Protein AF-A0A2U1CDM2-F1 (afdb_monomer_lite)

Sequence (92 aa):
MALVEQVRDVFSGLETAEAMEEHRATVLRFMENSSAVCAAEADRMAGILLFSKEPGELCFLAVDPACRRQHVAQKL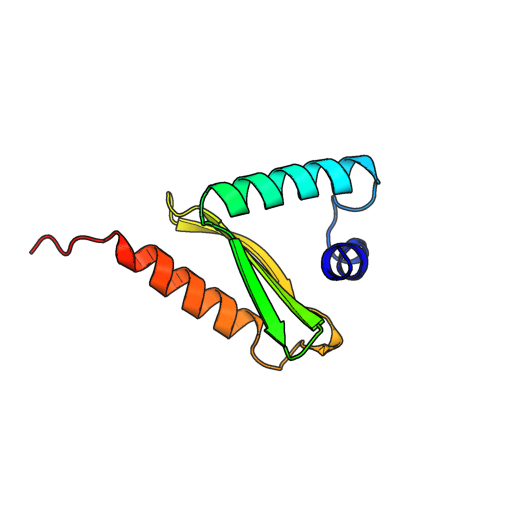VSFMLTQMEEGKDFQV

Secondary structure (DSSP, 8-state):
-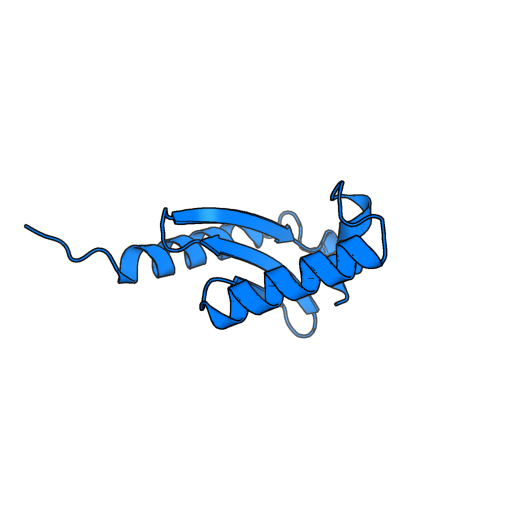HHHHHHGGGSTT-SSHHHHHHHHHHHHHHHHTT-EEEEEETTEEEEEEEEETTTTEEEEEEE-GGGTTTTHHHHHHHHHHHHHHTT-----

Radius of gyration: 14.2 Å; chains: 1; bounding box: 46×28×33 Å

Structure (mmCIF, N/CA/C/O backbone):
data_AF-A0A2U1CDM2-F1
#
_entry.id   AF-A0A2U1CDM2-F1
#
loop_
_atom_site.group_PDB
_atom_site.id
_atom_site.type_symbol
_atom_site.label_atom_id
_atom_site.label_alt_id
_atom_site.label_comp_id
_atom_site.label_asym_id
_atom_site.label_entity_id
_atom_site.label_seq_id
_atom_site.pdbx_PDB_ins_code
_atom_site.Cartn_x
_atom_site.Cartn_y
_atom_site.Cartn_z
_atom_site.occupancy
_atom_site.B_iso_or_equiv
_atom_site.auth_seq_id
_atom_site.auth_comp_id
_atom_site.auth_asym_id
_atom_site.auth_atom_id
_atom_site.pdbx_PDB_model_num
ATOM 1 N N . MET A 1 1 ? 10.031 -7.810 -1.250 1.00 57.06 1 MET A N 1
ATOM 2 C CA . MET A 1 1 ? 9.061 -6.703 -1.365 1.00 57.06 1 MET A CA 1
ATOM 3 C C . MET A 1 1 ? 8.733 -6.480 -2.837 1.00 57.06 1 MET A C 1
ATOM 5 O O . MET A 1 1 ? 8.815 -5.364 -3.333 1.00 57.06 1 MET A O 1
ATOM 9 N N . ALA A 1 2 ? 8.332 -7.551 -3.534 1.00 63.31 2 ALA A N 1
ATOM 10 C CA . ALA A 1 2 ? 8.311 -7.566 -4.996 1.00 63.31 2 ALA A CA 1
ATOM 11 C C . ALA A 1 2 ? 7.388 -6.495 -5.602 1.00 63.31 2 ALA A C 1
ATOM 13 O O . ALA A 1 2 ? 7.720 -5.920 -6.629 1.00 63.31 2 ALA A O 1
ATOM 14 N N . LEU A 1 3 ? 6.270 -6.177 -4.939 1.00 63.47 3 LEU A N 1
ATOM 15 C CA . LEU A 1 3 ? 5.331 -5.161 -5.414 1.00 63.47 3 LEU A CA 1
ATOM 16 C C . LEU A 1 3 ? 5.929 -3.744 -5.386 1.00 63.47 3 LEU A C 1
ATOM 18 O O . LEU A 1 3 ? 5.802 -3.016 -6.362 1.00 63.47 3 LEU A O 1
ATOM 22 N N . VAL A 1 4 ? 6.596 -3.356 -4.291 1.00 63.06 4 VAL A N 1
ATOM 23 C CA . VAL A 1 4 ? 7.204 -2.017 -4.139 1.00 63.06 4 VAL A CA 1
ATOM 24 C C . VAL A 1 4 ? 8.343 -1.837 -5.142 1.00 63.06 4 VAL A C 1
ATOM 26 O O . VAL A 1 4 ? 8.443 -0.797 -5.781 1.00 63.06 4 VAL A O 1
ATOM 29 N N . GLU A 1 5 ? 9.139 -2.884 -5.362 1.00 65.00 5 GLU A N 1
ATOM 30 C CA . GLU A 1 5 ? 10.186 -2.891 -6.390 1.00 65.00 5 GLU A CA 1
ATOM 31 C C . GLU A 1 5 ? 9.613 -2.765 -7.814 1.00 65.00 5 GLU A C 1
ATOM 33 O O . GLU A 1 5 ? 10.234 -2.132 -8.662 1.00 65.00 5 GLU A O 1
ATOM 38 N N . GLN A 1 6 ? 8.418 -3.311 -8.074 1.00 64.56 6 GLN A N 1
ATOM 39 C CA . GLN A 1 6 ? 7.729 -3.207 -9.369 1.00 64.56 6 GLN A CA 1
ATOM 40 C C . GLN A 1 6 ? 7.057 -1.853 -9.610 1.00 64.56 6 GLN A C 1
ATOM 42 O O . GLN A 1 6 ? 6.900 -1.448 -10.761 1.00 64.56 6 GLN A O 1
ATOM 47 N N . VAL A 1 7 ? 6.617 -1.162 -8.555 1.00 63.22 7 VAL A N 1
ATOM 48 C CA . VAL A 1 7 ? 6.000 0.171 -8.676 1.00 63.22 7 VAL A CA 1
ATOM 49 C C . VAL A 1 7 ? 6.984 1.310 -8.424 1.00 63.22 7 VAL A C 1
ATOM 51 O O . VAL A 1 7 ? 6.596 2.466 -8.571 1.00 63.22 7 VAL A O 1
ATOM 54 N N . ARG A 1 8 ? 8.248 0.996 -8.110 1.00 65.62 8 ARG A N 1
ATOM 55 C CA . ARG A 1 8 ? 9.338 1.960 -7.909 1.00 65.62 8 ARG A CA 1
ATOM 56 C C . ARG A 1 8 ? 9.388 3.011 -9.012 1.00 65.62 8 ARG A C 1
ATOM 58 O O . ARG A 1 8 ? 9.419 4.197 -8.721 1.00 65.62 8 ARG A O 1
ATOM 65 N N . ASP A 1 9 ? 9.333 2.574 -10.267 1.00 61.09 9 ASP A N 1
ATOM 66 C CA . ASP A 1 9 ? 9.470 3.464 -11.428 1.00 61.09 9 ASP A CA 1
ATOM 67 C C . ASP A 1 9 ? 8.240 4.375 -11.635 1.00 61.09 9 ASP A C 1
ATOM 69 O O . ASP A 1 9 ? 8.243 5.256 -12.491 1.00 61.09 9 ASP A O 1
ATOM 73 N N . VAL A 1 10 ? 7.170 4.165 -10.859 1.00 61.88 10 VAL A N 1
ATOM 74 C CA . VAL A 1 10 ? 5.902 4.910 -10.922 1.00 61.88 10 VAL A CA 1
ATOM 75 C C . VAL A 1 10 ? 5.738 5.858 -9.725 1.00 61.88 10 VAL A C 1
ATOM 77 O O . VAL A 1 10 ? 4.875 6.733 -9.755 1.00 61.88 10 VAL A O 1
ATOM 80 N N . PHE A 1 11 ? 6.558 5.711 -8.682 1.00 62.84 11 PHE A N 1
ATOM 81 C CA . PHE A 1 11 ? 6.510 6.524 -7.469 1.00 62.84 11 PHE A CA 1
ATOM 82 C C . PHE A 1 11 ? 7.804 7.327 -7.317 1.00 62.84 11 PHE A C 1
ATOM 84 O O . PHE A 1 11 ? 8.824 6.821 -6.851 1.00 62.84 11 PHE A O 1
ATOM 91 N N . SER A 1 12 ? 7.734 8.611 -7.675 1.00 58.88 12 SER A N 1
ATOM 92 C CA . SER A 1 12 ? 8.778 9.592 -7.366 1.00 58.88 12 SER A CA 1
ATOM 93 C C . SER A 1 12 ? 9.021 9.609 -5.855 1.00 58.88 12 SER A C 1
ATOM 95 O O . SER A 1 12 ? 8.084 9.870 -5.097 1.00 58.88 12 SER A O 1
ATOM 97 N N . GLY A 1 13 ? 10.245 9.297 -5.423 1.00 66.38 13 GLY A N 1
ATOM 98 C CA . GLY A 1 13 ? 10.577 9.105 -4.005 1.00 66.38 13 GLY A CA 1
ATOM 99 C C . GLY A 1 13 ? 10.827 7.659 -3.557 1.00 66.38 13 GLY A C 1
ATOM 100 O O . GLY A 1 13 ? 11.087 7.454 -2.381 1.00 66.38 13 GLY A O 1
ATOM 101 N N . LEU A 1 14 ? 10.802 6.663 -4.451 1.00 68.31 14 LEU A N 1
ATOM 102 C CA . LEU A 1 14 ? 11.298 5.293 -4.181 1.00 68.31 14 LEU A CA 1
ATOM 103 C C . LEU A 1 14 ? 12.547 4.933 -5.003 1.00 68.31 14 LEU A C 1
ATOM 105 O O . LEU A 1 14 ? 12.959 3.778 -5.077 1.00 68.31 14 LEU A O 1
ATOM 109 N N . GLU A 1 15 ? 13.153 5.925 -5.646 1.00 71.38 15 GLU A N 1
ATOM 110 C CA . GLU A 1 15 ? 14.186 5.745 -6.671 1.00 71.38 15 GLU A CA 1
ATOM 111 C C . GLU A 1 15 ? 15.521 5.236 -6.104 1.00 71.38 15 GLU A C 1
ATOM 113 O O . GLU A 1 15 ? 16.297 4.597 -6.816 1.00 71.38 15 GLU A O 1
ATOM 118 N N . THR A 1 16 ? 15.788 5.493 -4.822 1.00 76.50 16 THR A N 1
ATOM 119 C CA . THR A 1 16 ? 17.040 5.130 -4.150 1.00 76.50 16 THR A CA 1
ATOM 120 C C . THR A 1 16 ? 16.835 4.013 -3.129 1.00 76.50 16 THR A C 1
ATOM 122 O O . THR A 1 16 ? 15.752 3.827 -2.575 1.00 76.50 16 THR A O 1
ATOM 125 N N . ALA A 1 17 ? 17.906 3.266 -2.846 1.00 76.00 17 ALA A N 1
ATOM 126 C CA . ALA A 1 17 ? 17.882 2.209 -1.834 1.00 76.00 17 ALA A CA 1
ATOM 127 C C . ALA A 1 17 ? 17.567 2.746 -0.423 1.00 76.00 17 ALA A C 1
ATOM 129 O O . ALA A 1 17 ? 16.853 2.090 0.328 1.00 76.00 17 ALA A O 1
ATOM 130 N N . GLU A 1 18 ? 18.043 3.949 -0.079 1.00 77.75 18 GLU A N 1
ATOM 131 C CA . GLU A 1 18 ? 17.703 4.613 1.190 1.00 77.75 18 GLU A CA 1
ATOM 132 C C . GLU A 1 18 ? 16.218 4.966 1.273 1.00 77.75 18 GLU A C 1
ATOM 134 O O . GLU A 1 18 ? 15.577 4.656 2.274 1.00 77.75 18 GLU A O 1
ATOM 139 N N . ALA A 1 19 ? 15.641 5.534 0.211 1.00 73.88 19 ALA A N 1
ATOM 140 C CA . ALA A 1 19 ? 14.221 5.867 0.195 1.00 73.88 19 ALA A CA 1
ATOM 141 C C . ALA A 1 19 ? 13.335 4.610 0.244 1.00 73.88 19 ALA A C 1
ATOM 143 O O . ALA A 1 19 ? 12.278 4.607 0.871 1.00 73.88 19 ALA A O 1
ATOM 144 N N . MET A 1 20 ? 13.798 3.505 -0.351 1.00 73.25 20 MET A N 1
ATOM 145 C CA . MET A 1 20 ? 13.160 2.194 -0.224 1.00 73.25 20 MET A CA 1
ATOM 146 C C . MET A 1 20 ? 13.177 1.668 1.214 1.00 73.25 20 MET A C 1
ATOM 148 O O . MET A 1 20 ? 12.160 1.147 1.672 1.00 73.25 20 MET A O 1
ATOM 152 N N . GLU A 1 21 ? 14.293 1.801 1.935 1.00 76.06 21 GLU A N 1
ATOM 153 C CA . GLU A 1 21 ? 14.375 1.354 3.330 1.00 76.06 21 GLU A CA 1
ATOM 154 C C . GLU A 1 21 ? 13.560 2.262 4.2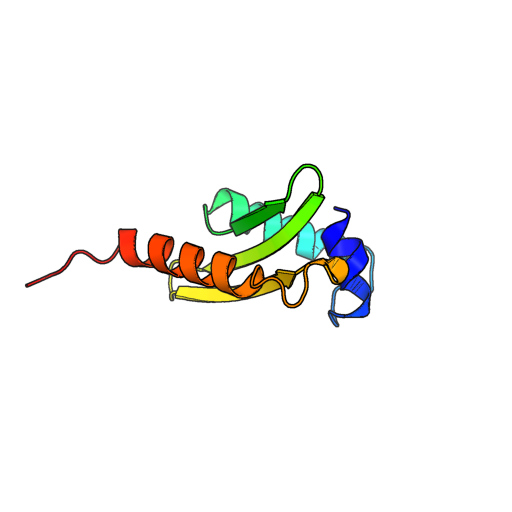63 1.00 76.06 21 GLU A C 1
ATOM 156 O O . GLU A 1 21 ? 12.859 1.766 5.145 1.00 76.06 21 GLU A O 1
ATOM 161 N N . GLU A 1 22 ? 13.552 3.577 4.031 1.00 77.56 22 GLU A N 1
ATOM 162 C CA . GLU A 1 22 ? 12.712 4.518 4.783 1.00 77.56 22 GLU A CA 1
ATOM 163 C C . GLU A 1 22 ? 11.217 4.256 4.539 1.00 77.56 22 GLU A C 1
ATOM 165 O O . GLU A 1 22 ? 10.408 4.206 5.476 1.00 77.56 22 GLU A O 1
ATOM 170 N N . HIS A 1 23 ? 10.840 3.993 3.286 1.00 74.62 23 HIS A N 1
ATOM 171 C CA . HIS A 1 23 ? 9.486 3.586 2.940 1.00 74.62 23 HIS A CA 1
ATOM 172 C C . HIS A 1 23 ? 9.121 2.247 3.584 1.00 74.62 23 HIS A C 1
ATOM 174 O O . HIS A 1 23 ? 8.032 2.106 4.138 1.00 74.62 23 HIS A O 1
ATOM 180 N N . ARG A 1 24 ? 10.037 1.272 3.581 1.00 73.56 24 ARG A N 1
ATOM 181 C CA . ARG A 1 24 ? 9.854 -0.022 4.248 1.00 73.56 24 ARG A CA 1
ATOM 182 C C . ARG A 1 24 ? 9.619 0.144 5.747 1.00 73.56 24 ARG A C 1
ATOM 184 O O . ARG A 1 24 ? 8.689 -0.462 6.277 1.00 73.56 24 ARG A O 1
ATOM 191 N N . ALA A 1 25 ? 10.426 0.965 6.416 1.00 75.50 25 ALA A N 1
ATOM 192 C CA . ALA A 1 25 ? 10.269 1.268 7.836 1.00 75.50 25 ALA A CA 1
ATOM 193 C C . ALA A 1 25 ? 8.917 1.941 8.116 1.00 75.50 25 ALA A C 1
ATOM 195 O O . ALA A 1 25 ? 8.233 1.603 9.082 1.00 75.50 25 ALA A O 1
ATOM 196 N N . THR A 1 26 ? 8.487 2.833 7.223 1.00 73.19 26 THR A N 1
ATOM 197 C CA . THR A 1 26 ? 7.183 3.495 7.307 1.00 73.19 26 THR A CA 1
ATOM 198 C C . THR A 1 26 ? 6.041 2.490 7.152 1.00 73.19 26 THR A C 1
ATOM 200 O O . THR A 1 26 ? 5.171 2.427 8.018 1.00 73.19 26 THR A O 1
ATOM 203 N N . VAL A 1 27 ? 6.063 1.648 6.112 1.00 72.00 27 VAL A N 1
ATOM 204 C CA . VAL A 1 27 ? 5.079 0.571 5.885 1.00 72.00 27 VAL A CA 1
ATOM 205 C C . VAL A 1 27 ? 4.992 -0.349 7.103 1.00 72.00 27 VAL A C 1
ATOM 207 O O . VAL A 1 27 ? 3.889 -0.633 7.561 1.00 72.00 27 VAL A O 1
ATOM 210 N N . LEU A 1 28 ? 6.131 -0.769 7.664 1.00 72.31 28 LEU A N 1
ATOM 211 C CA . LEU A 1 28 ? 6.181 -1.592 8.878 1.00 72.31 28 LEU A CA 1
ATOM 212 C C . LEU A 1 28 ? 5.489 -0.903 10.061 1.00 72.31 28 LEU A C 1
ATOM 214 O O . LEU A 1 28 ? 4.656 -1.524 10.715 1.00 72.31 28 LEU A O 1
ATOM 218 N N . ARG A 1 29 ? 5.734 0.394 10.272 1.00 72.56 29 ARG A N 1
ATOM 219 C CA . ARG A 1 29 ? 5.055 1.175 11.318 1.00 72.56 29 ARG A CA 1
ATOM 220 C C . ARG A 1 29 ? 3.541 1.265 11.093 1.00 72.56 29 ARG A C 1
ATOM 222 O O . ARG A 1 29 ? 2.764 1.208 12.043 1.00 72.56 29 ARG A O 1
ATOM 229 N N . PHE A 1 30 ? 3.096 1.377 9.841 1.00 69.00 30 PHE A N 1
ATOM 230 C CA . PHE A 1 30 ? 1.668 1.325 9.503 1.00 69.00 30 PHE A CA 1
ATOM 231 C C . PHE A 1 30 ? 1.062 -0.069 9.732 1.00 69.00 30 PHE A C 1
ATOM 233 O O . PHE A 1 30 ? -0.093 -0.161 10.152 1.00 69.00 30 PHE A O 1
ATOM 240 N N . MET A 1 31 ? 1.820 -1.147 9.506 1.00 71.81 31 MET A N 1
ATOM 241 C CA . MET A 1 31 ? 1.390 -2.512 9.830 1.00 71.81 31 MET A CA 1
ATOM 242 C C . MET A 1 31 ? 1.230 -2.704 11.344 1.00 71.81 31 MET A C 1
ATOM 244 O O . MET A 1 31 ? 0.211 -3.240 11.773 1.00 71.81 31 MET A O 1
ATOM 248 N N . GLU A 1 32 ? 2.171 -2.207 12.154 1.00 68.94 32 GLU A N 1
ATOM 249 C CA . GLU A 1 32 ? 2.069 -2.230 13.624 1.00 68.94 32 GLU A CA 1
ATOM 250 C C . GLU A 1 32 ? 0.847 -1.446 14.125 1.00 68.94 32 GLU A C 1
ATOM 252 O O . GLU A 1 32 ? 0.118 -1.907 15.002 1.00 68.94 32 GLU A O 1
ATOM 257 N N . ASN A 1 33 ? 0.540 -0.315 13.487 1.00 68.00 33 ASN A N 1
ATOM 258 C CA . ASN A 1 33 ? -0.634 0.501 13.800 1.00 68.00 33 ASN A CA 1
ATOM 259 C C . ASN A 1 33 ? -1.949 -0.037 13.195 1.00 68.00 33 ASN A C 1
ATOM 261 O O . ASN A 1 33 ? -2.955 0.679 13.172 1.00 68.00 33 ASN A O 1
ATOM 265 N N . SER A 1 34 ? -1.978 -1.277 12.681 1.00 68.12 34 SER A N 1
ATOM 266 C CA . SER A 1 34 ? -3.158 -1.899 12.044 1.00 68.12 34 SER A CA 1
ATOM 267 C C . SER A 1 34 ? -3.810 -1.012 10.972 1.00 68.12 34 SER A C 1
ATOM 269 O O . SER A 1 34 ? -5.033 -0.907 10.876 1.00 68.12 34 SER A O 1
ATOM 271 N N . SER A 1 35 ? -2.965 -0.318 10.218 1.00 74.81 35 SER A N 1
ATOM 272 C CA . SER A 1 35 ? -3.308 0.781 9.313 1.00 74.81 35 SER A CA 1
ATOM 273 C C . SER A 1 35 ? -2.791 0.517 7.884 1.00 74.81 35 SER A C 1
ATOM 275 O O . SER A 1 35 ? -2.669 1.412 7.048 1.00 74.81 35 SER A O 1
ATOM 277 N N . ALA A 1 36 ? -2.486 -0.752 7.600 1.00 82.38 36 ALA A N 1
ATOM 278 C CA . ALA A 1 36 ? -2.049 -1.260 6.308 1.00 82.38 36 ALA A CA 1
ATOM 279 C C . ALA A 1 36 ? -2.969 -2.406 5.861 1.00 82.38 36 ALA A C 1
ATOM 281 O O . ALA A 1 36 ? -3.216 -3.345 6.616 1.00 82.38 36 ALA A O 1
ATOM 282 N N . VAL A 1 37 ? -3.451 -2.341 4.623 1.00 83.31 37 VAL A N 1
ATOM 283 C CA . VAL A 1 37 ? -4.288 -3.356 3.977 1.00 83.31 37 VAL A CA 1
ATOM 284 C C . VAL A 1 37 ? -3.534 -3.908 2.779 1.00 83.31 37 VAL A C 1
ATOM 286 O O . VAL A 1 37 ? -3.113 -3.163 1.895 1.00 83.31 37 VAL A O 1
ATOM 289 N N . CYS A 1 38 ? -3.398 -5.226 2.715 1.00 82.50 38 CYS A N 1
ATOM 290 C CA . CYS A 1 38 ? -2.772 -5.908 1.589 1.00 82.50 38 CYS A CA 1
ATOM 291 C C . CYS A 1 38 ? -3.833 -6.694 0.818 1.00 82.50 38 CYS A C 1
ATOM 293 O O . CYS A 1 38 ? -4.586 -7.469 1.403 1.00 82.50 38 CYS A O 1
ATOM 295 N N . ALA A 1 39 ? -3.864 -6.531 -0.501 1.00 83.31 39 ALA A N 1
ATOM 296 C CA . ALA A 1 39 ? -4.607 -7.406 -1.393 1.00 83.31 39 ALA A CA 1
ATOM 297 C C . ALA A 1 39 ? -3.647 -8.467 -1.929 1.00 83.31 39 ALA A C 1
ATOM 299 O O . ALA A 1 39 ? -2.656 -8.143 -2.587 1.00 83.31 39 ALA A O 1
ATOM 300 N N . ALA A 1 40 ? -3.953 -9.731 -1.663 1.00 82.50 40 ALA A N 1
ATOM 301 C CA . ALA A 1 40 ? -3.284 -10.875 -2.264 1.00 82.50 40 ALA A CA 1
ATOM 302 C C . ALA A 1 40 ? -4.268 -11.609 -3.181 1.00 82.50 40 ALA A C 1
ATOM 304 O O . ALA A 1 40 ? -5.451 -11.732 -2.863 1.00 82.50 40 ALA A O 1
ATOM 305 N N . GLU A 1 41 ? -3.781 -12.079 -4.323 1.00 77.94 41 GLU A N 1
ATOM 306 C CA . GLU A 1 41 ? -4.536 -12.895 -5.266 1.00 77.94 41 GLU A CA 1
ATOM 307 C C . GLU A 1 41 ? -3.735 -14.175 -5.513 1.00 77.94 41 GLU A C 1
ATOM 309 O O . GLU A 1 41 ? -2.620 -14.120 -6.026 1.00 77.94 41 GLU A O 1
ATOM 314 N N . ALA A 1 42 ? -4.271 -15.323 -5.089 1.00 76.62 42 ALA A N 1
ATOM 315 C CA . ALA A 1 42 ? -3.528 -16.584 -5.012 1.00 76.62 42 ALA A CA 1
ATOM 316 C C . ALA A 1 42 ? -2.188 -16.423 -4.251 1.00 76.62 42 ALA A C 1
ATOM 318 O O . ALA A 1 42 ? -2.209 -16.136 -3.057 1.00 76.62 42 ALA A O 1
ATOM 319 N N . ASP A 1 43 ? -1.050 -16.562 -4.938 1.00 72.88 43 ASP A N 1
ATOM 320 C CA . ASP A 1 43 ? 0.314 -16.469 -4.383 1.00 72.88 43 ASP A CA 1
ATOM 321 C C . ASP A 1 43 ? 1.021 -15.130 -4.672 1.00 72.88 43 ASP A C 1
ATOM 323 O O . ASP A 1 43 ? 2.213 -14.967 -4.403 1.00 72.88 43 ASP A O 1
ATOM 327 N N . ARG A 1 44 ? 0.317 -14.145 -5.243 1.00 74.25 44 ARG A N 1
ATOM 328 C CA . ARG A 1 44 ? 0.892 -12.833 -5.586 1.00 74.25 44 ARG A CA 1
ATOM 329 C C . ARG A 1 44 ? 0.246 -11.713 -4.790 1.00 74.25 44 ARG A C 1
ATOM 331 O O . ARG A 1 44 ? -0.962 -11.683 -4.565 1.00 74.25 44 ARG A O 1
ATOM 338 N N . MET A 1 45 ? 1.061 -10.736 -4.413 1.00 79.81 45 MET A N 1
ATOM 339 C CA . MET A 1 45 ? 0.558 -9.476 -3.882 1.00 79.81 45 MET A CA 1
ATOM 340 C C . MET A 1 45 ? -0.055 -8.686 -5.041 1.00 79.81 45 MET A C 1
ATOM 342 O O . MET A 1 45 ? 0.651 -8.302 -5.965 1.00 79.81 45 MET A O 1
ATOM 346 N N . ALA A 1 46 ? -1.369 -8.484 -5.014 1.00 84.25 46 ALA A N 1
ATOM 347 C CA . ALA A 1 46 ? -2.111 -7.759 -6.041 1.00 84.25 46 ALA A CA 1
ATOM 348 C C . ALA A 1 46 ? -2.138 -6.245 -5.773 1.00 84.25 46 ALA A C 1
ATOM 350 O O . ALA A 1 46 ? -2.277 -5.450 -6.702 1.00 84.25 46 ALA A O 1
ATOM 351 N N . GLY A 1 47 ? -1.995 -5.823 -4.515 1.00 84.81 47 GLY A N 1
ATOM 352 C CA . GLY A 1 47 ? -1.925 -4.413 -4.151 1.00 84.81 47 GLY A CA 1
ATOM 353 C C . GLY A 1 47 ? -1.719 -4.179 -2.659 1.00 84.81 47 GLY A C 1
ATOM 354 O O . GLY A 1 47 ? -1.837 -5.095 -1.847 1.00 84.81 47 GLY A O 1
ATOM 355 N N . ILE A 1 48 ? -1.430 -2.934 -2.306 1.00 86.44 48 ILE A N 1
ATOM 356 C CA . ILE A 1 48 ? -1.280 -2.463 -0.932 1.00 86.44 48 ILE A CA 1
ATOM 357 C C . ILE A 1 48 ? -1.946 -1.097 -0.786 1.00 86.44 48 ILE A C 1
ATOM 359 O O . ILE A 1 48 ? -1.869 -0.256 -1.683 1.00 86.44 48 ILE A O 1
ATOM 363 N N . LEU A 1 49 ? -2.595 -0.884 0.351 1.00 87.00 49 LEU A N 1
ATOM 364 C CA . LEU A 1 49 ? -3.160 0.386 0.771 1.00 87.00 49 LEU A CA 1
ATOM 365 C C . LEU A 1 49 ? -2.667 0.691 2.186 1.00 87.00 49 LEU A C 1
ATOM 367 O O . LEU A 1 49 ? -2.776 -0.146 3.076 1.00 87.00 49 LEU A O 1
ATOM 371 N N . LEU A 1 50 ? -2.142 1.892 2.394 1.00 85.38 50 LEU A N 1
ATOM 372 C CA . LEU A 1 50 ? -1.823 2.439 3.708 1.00 85.38 50 LEU A CA 1
ATOM 373 C C . LEU A 1 50 ? -2.749 3.616 3.969 1.00 85.38 50 LEU A C 1
ATOM 375 O O . LEU A 1 50 ? -2.956 4.459 3.092 1.00 85.38 50 LEU A O 1
ATOM 379 N N . PHE A 1 51 ? -3.278 3.684 5.177 1.00 83.06 51 PHE A N 1
ATOM 380 C CA . PHE A 1 51 ? -4.162 4.757 5.602 1.00 83.06 51 PHE A CA 1
ATOM 381 C C . PHE A 1 51 ? -3.842 5.156 7.035 1.00 83.06 51 PHE A C 1
ATOM 383 O O . PHE A 1 51 ? -3.233 4.384 7.756 1.00 83.06 51 PHE A O 1
ATOM 390 N N . SER A 1 52 ? -4.231 6.348 7.467 1.00 79.25 52 SER A N 1
ATOM 391 C CA . SER A 1 52 ? -4.240 6.698 8.887 1.00 79.25 52 SER A CA 1
ATOM 392 C C . SER A 1 52 ? -5.665 6.599 9.407 1.00 79.25 52 SER A C 1
ATOM 394 O O . SER A 1 52 ? -6.554 7.207 8.819 1.00 79.25 52 SER A O 1
ATOM 396 N N . LYS A 1 53 ? -5.901 5.880 10.513 1.00 74.25 53 LYS A N 1
ATOM 397 C CA . LYS A 1 53 ? -7.235 5.804 11.145 1.00 74.25 53 LYS A CA 1
ATOM 398 C C . LYS A 1 53 ? -7.725 7.168 11.642 1.00 74.25 53 LYS A C 1
ATOM 400 O O . LYS A 1 53 ? -8.908 7.465 11.537 1.00 74.25 53 LYS A O 1
ATOM 405 N N . GLU A 1 54 ? -6.803 8.015 12.093 1.00 74.00 54 GLU A N 1
ATOM 406 C CA . GLU A 1 54 ? -7.048 9.405 12.485 1.00 74.00 54 GLU A CA 1
ATOM 407 C C . GLU A 1 54 ? -5.984 10.271 11.792 1.00 74.00 54 GLU A C 1
ATOM 409 O O . GLU A 1 54 ? -4.791 10.043 12.007 1.00 74.00 54 GLU A O 1
ATOM 414 N N . PRO A 1 55 ? -6.342 11.198 10.887 1.00 68.88 55 PRO A N 1
ATOM 415 C CA . PRO A 1 55 ? -7.675 11.743 10.599 1.00 68.88 55 PRO A CA 1
ATOM 416 C C . PRO A 1 55 ? -8.539 10.946 9.595 1.00 68.88 55 PRO A C 1
ATOM 418 O O . PRO A 1 55 ? -9.573 11.452 9.164 1.00 68.88 55 PRO A O 1
ATOM 421 N N . GLY A 1 56 ? -8.166 9.719 9.212 1.00 72.81 56 GLY A N 1
ATOM 422 C CA . GLY A 1 56 ? -8.915 8.958 8.204 1.00 72.81 56 GLY A CA 1
ATOM 423 C C . GLY A 1 56 ? -8.424 9.191 6.774 1.00 72.81 56 GLY A C 1
ATOM 424 O O . GLY A 1 56 ? -9.218 9.305 5.843 1.00 72.81 56 GLY A O 1
ATOM 425 N N . GLU A 1 57 ? -7.114 9.327 6.598 1.00 81.06 57 GLU A N 1
ATOM 426 C CA . GLU A 1 57 ? -6.507 9.688 5.318 1.00 81.06 57 GLU A CA 1
ATOM 427 C C . GLU A 1 57 ? -5.936 8.474 4.597 1.00 81.06 57 GLU A C 1
ATOM 429 O O . GLU A 1 57 ? -5.251 7.645 5.194 1.00 81.06 57 GLU A O 1
ATOM 434 N N . LEU A 1 58 ? -6.159 8.406 3.285 1.00 82.31 58 LEU A N 1
ATOM 435 C CA . LEU A 1 58 ? -5.439 7.482 2.420 1.00 82.31 58 LEU A CA 1
ATOM 436 C C . LEU A 1 58 ? -4.027 8.028 2.201 1.00 82.31 58 LEU A C 1
ATOM 438 O O . LEU A 1 58 ? -3.848 9.058 1.555 1.00 82.31 58 LEU A O 1
ATOM 442 N N . CYS A 1 59 ? -3.026 7.331 2.732 1.00 80.81 59 CYS A N 1
ATOM 443 C CA . CYS A 1 59 ? -1.629 7.749 2.6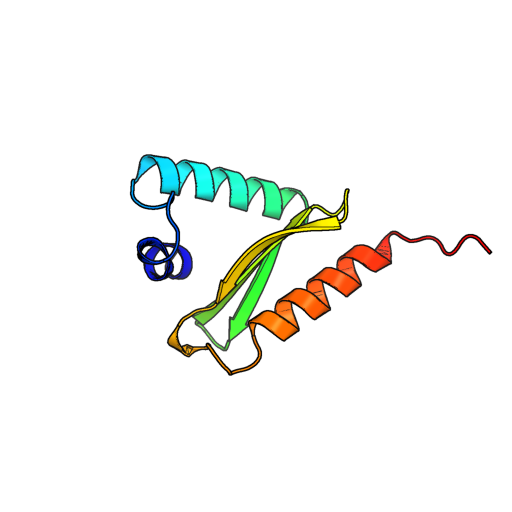39 1.00 80.81 59 CYS A CA 1
ATOM 444 C C . CYS A 1 59 ? -0.953 7.170 1.396 1.00 80.81 59 CYS A C 1
ATOM 446 O O . CYS A 1 59 ? -0.148 7.835 0.750 1.00 80.81 59 CYS A O 1
ATOM 448 N N . PHE A 1 60 ? -1.260 5.917 1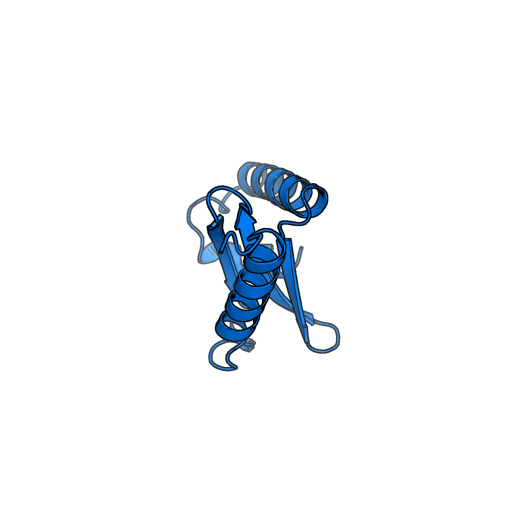.061 1.00 81.94 60 PHE A N 1
ATOM 449 C CA . PHE A 1 60 ? -0.622 5.225 -0.050 1.00 81.94 60 PHE A CA 1
ATOM 450 C C . PHE A 1 60 ? -1.560 4.182 -0.644 1.00 81.94 60 PHE A C 1
ATOM 452 O O . PHE A 1 60 ? -2.230 3.456 0.083 1.00 81.94 60 PHE A O 1
ATOM 459 N N . LEU A 1 61 ? -1.582 4.071 -1.968 1.00 84.88 61 LEU A N 1
ATOM 460 C CA . LEU A 1 61 ? -2.301 3.018 -2.673 1.00 84.88 61 LEU A CA 1
ATOM 461 C C . LEU A 1 61 ? -1.505 2.616 -3.907 1.00 84.88 61 LEU A C 1
ATOM 463 O O . LEU A 1 61 ? -1.286 3.425 -4.806 1.00 84.88 61 LEU A O 1
ATOM 467 N N . ALA A 1 62 ? -1.124 1.347 -3.969 1.00 84.19 62 ALA A N 1
ATOM 468 C CA . ALA A 1 62 ? -0.466 0.765 -5.124 1.00 84.19 62 ALA A CA 1
ATOM 469 C C . ALA A 1 62 ? -1.135 -0.556 -5.502 1.00 84.19 62 ALA A C 1
ATOM 471 O O . ALA A 1 62 ? -1.510 -1.359 -4.652 1.00 84.19 62 ALA A O 1
ATOM 472 N N . VAL A 1 63 ? -1.275 -0.784 -6.805 1.00 83.50 63 VAL A N 1
ATOM 473 C CA . VAL A 1 63 ? -1.820 -2.021 -7.370 1.00 83.50 63 VAL A CA 1
ATOM 474 C C . VAL A 1 63 ? -0.852 -2.524 -8.425 1.00 83.50 63 VAL A C 1
ATOM 476 O O . VAL A 1 63 ? -0.350 -1.742 -9.241 1.00 83.50 63 VAL A O 1
ATOM 479 N N . ASP A 1 64 ? -0.625 -3.833 -8.409 1.00 82.19 64 ASP A N 1
ATOM 480 C CA . ASP A 1 64 ? 0.177 -4.538 -9.398 1.00 82.19 64 ASP A CA 1
ATOM 481 C C . ASP A 1 64 ? -0.334 -4.203 -10.816 1.00 82.19 64 ASP A C 1
ATOM 483 O O . ASP A 1 64 ? -1.540 -4.312 -11.076 1.00 82.19 64 ASP A O 1
ATOM 487 N N . PRO A 1 65 ? 0.543 -3.794 -11.753 1.00 78.50 65 PRO A N 1
ATOM 488 C CA . PRO A 1 65 ? 0.156 -3.468 -13.122 1.00 78.50 65 PRO A CA 1
ATOM 489 C C . PRO A 1 65 ? -0.680 -4.540 -13.830 1.00 78.50 65 PRO A C 1
ATOM 491 O O . PRO A 1 65 ? -1.626 -4.195 -14.538 1.00 78.50 65 PRO A O 1
ATOM 494 N N . ALA A 1 66 ? -0.386 -5.821 -13.611 1.00 80.12 66 ALA A N 1
ATOM 495 C CA . ALA A 1 66 ? -1.113 -6.943 -14.194 1.00 80.12 66 ALA A CA 1
ATOM 496 C C . ALA A 1 66 ? -2.476 -7.201 -13.517 1.00 80.12 66 ALA A C 1
ATOM 498 O O . ALA A 1 66 ? -3.329 -7.855 -14.115 1.00 80.12 66 ALA A O 1
ATOM 499 N N . CYS A 1 67 ? -2.718 -6.653 -12.322 1.00 76.56 67 CYS A N 1
ATOM 500 C CA . CYS A 1 67 ? -4.026 -6.656 -11.650 1.00 76.56 67 CYS A CA 1
ATOM 501 C C . CYS A 1 67 ? -4.813 -5.342 -11.843 1.00 76.56 67 CYS A C 1
ATOM 503 O O . CYS A 1 67 ? -5.919 -5.178 -11.312 1.00 76.56 67 CYS A O 1
ATOM 505 N N . ARG A 1 68 ? -4.285 -4.372 -12.607 1.00 74.12 68 ARG A N 1
ATOM 506 C CA . ARG A 1 68 ? -5.015 -3.132 -12.917 1.00 74.12 68 ARG A CA 1
ATOM 507 C C . ARG A 1 68 ? -6.294 -3.440 -13.695 1.00 74.12 68 ARG A C 1
ATOM 509 O O . ARG A 1 68 ? -6.375 -4.404 -14.448 1.00 74.12 68 ARG A O 1
ATOM 516 N N . ARG A 1 69 ? -7.308 -2.585 -13.518 1.00 80.38 69 ARG A N 1
ATOM 517 C CA . ARG A 1 69 ? -8.663 -2.729 -14.097 1.00 80.38 69 ARG A CA 1
ATOM 518 C C . ARG A 1 69 ? -9.453 -3.956 -13.615 1.00 80.38 69 ARG A C 1
ATOM 520 O O . ARG A 1 69 ? -10.550 -4.186 -14.107 1.00 80.38 69 ARG A O 1
ATOM 527 N N . GLN A 1 70 ? -8.961 -4.676 -12.606 1.00 83.81 70 GLN A N 1
ATOM 528 C CA . GLN A 1 70 ? -9.684 -5.772 -11.945 1.00 83.81 70 GLN A CA 1
ATOM 529 C C . GLN A 1 70 ? -10.359 -5.333 -10.630 1.00 83.81 70 GLN A C 1
ATOM 531 O O . GLN A 1 70 ? -10.700 -6.153 -9.783 1.00 83.81 70 GLN A O 1
ATOM 536 N N . HIS A 1 71 ? -10.548 -4.022 -10.439 1.00 86.62 71 HIS A N 1
ATOM 537 C CA . HIS A 1 71 ? -11.172 -3.422 -9.249 1.00 86.62 71 HIS A CA 1
ATOM 538 C C . HIS A 1 71 ? -10.441 -3.701 -7.917 1.00 86.62 71 HIS A C 1
ATOM 540 O O . HIS A 1 71 ? -11.019 -3.524 -6.848 1.00 86.62 71 HIS A O 1
ATOM 546 N N . VAL A 1 72 ? -9.154 -4.074 -7.948 1.00 86.44 72 VAL A N 1
ATOM 547 C CA . VAL A 1 72 ? -8.343 -4.308 -6.732 1.00 86.44 72 VAL A CA 1
ATOM 548 C C . VAL A 1 72 ? -8.241 -3.048 -5.868 1.00 86.44 72 VAL A C 1
ATOM 550 O O . VAL A 1 72 ? -8.502 -3.107 -4.671 1.00 86.44 72 VAL A O 1
ATOM 553 N N . ALA A 1 73 ? -7.951 -1.894 -6.480 1.00 85.50 73 ALA A N 1
ATOM 554 C CA . ALA A 1 73 ? -7.923 -0.603 -5.786 1.00 85.50 73 ALA A CA 1
ATOM 555 C C . ALA A 1 73 ? -9.259 -0.289 -5.096 1.00 85.50 73 ALA A C 1
ATOM 557 O O . ALA A 1 73 ? -9.280 0.132 -3.945 1.00 85.50 73 ALA A O 1
ATOM 558 N N . GLN A 1 74 ? -10.376 -0.542 -5.783 1.00 87.81 74 GLN A N 1
ATOM 559 C CA . GLN A 1 74 ? -11.707 -0.318 -5.226 1.00 87.81 74 GLN A CA 1
ATOM 560 C C . GLN A 1 74 ? -11.951 -1.211 -4.007 1.00 87.81 74 GLN A C 1
ATOM 562 O O . GLN A 1 74 ? -12.395 -0.711 -2.981 1.00 87.81 74 GLN A O 1
ATOM 567 N N . LYS A 1 75 ? -11.622 -2.507 -4.089 1.00 88.06 75 LYS A N 1
ATOM 568 C CA . LYS A 1 75 ? -11.768 -3.437 -2.958 1.00 88.06 75 LYS A CA 1
ATOM 569 C C . LYS A 1 75 ? -10.925 -3.015 -1.753 1.00 88.06 75 LYS A C 1
ATOM 571 O O . LYS A 1 75 ? -11.423 -3.054 -0.634 1.00 88.06 75 LYS A O 1
ATOM 576 N N . LEU A 1 76 ? -9.686 -2.577 -1.988 1.00 88.75 76 LEU A N 1
ATOM 577 C CA . LEU A 1 76 ? -8.804 -2.056 -0.940 1.00 88.75 76 LEU A CA 1
ATOM 578 C C . LEU A 1 76 ? -9.413 -0.831 -0.248 1.00 88.75 76 LEU A C 1
ATOM 580 O O . LEU A 1 76 ? -9.461 -0.789 0.977 1.00 88.75 76 LEU A O 1
ATOM 584 N N . VAL A 1 77 ? -9.917 0.138 -1.017 1.00 87.12 77 VAL A N 1
ATOM 585 C CA . VAL A 1 77 ? -10.546 1.349 -0.463 1.00 87.12 77 VAL A CA 1
ATOM 586 C C . VAL A 1 77 ? -11.848 1.019 0.268 1.00 87.12 77 VAL A C 1
ATOM 588 O O . VAL A 1 77 ? -12.076 1.536 1.355 1.00 87.12 77 VAL A O 1
ATOM 591 N N . SER A 1 78 ? -12.688 0.129 -0.267 1.00 87.75 78 SER A N 1
ATOM 592 C CA . SER A 1 78 ? -13.897 -0.319 0.435 1.00 87.75 78 SER A CA 1
ATOM 593 C C . SER A 1 78 ? -13.567 -0.971 1.778 1.00 87.75 78 SER A C 1
ATOM 595 O O . SER A 1 78 ? -14.240 -0.688 2.760 1.00 87.75 78 SER A O 1
ATOM 597 N N . PHE A 1 79 ? -12.509 -1.784 1.840 1.00 85.25 79 PHE A N 1
ATOM 598 C CA . PHE A 1 79 ? -12.048 -2.389 3.091 1.00 85.25 79 PHE A CA 1
ATOM 599 C C . PHE A 1 79 ? -11.458 -1.354 4.063 1.00 85.25 79 PHE A C 1
ATOM 601 O O . PHE A 1 79 ? -11.704 -1.406 5.261 1.00 85.25 79 PHE A O 1
ATOM 608 N N . MET A 1 80 ? -10.708 -0.368 3.563 1.00 86.19 80 MET A N 1
ATOM 609 C CA . MET A 1 80 ? -10.233 0.752 4.382 1.00 86.19 80 MET A CA 1
ATOM 610 C C . MET A 1 80 ? -11.402 1.482 5.057 1.00 86.19 80 MET A C 1
ATOM 612 O O . MET A 1 80 ? -11.348 1.748 6.254 1.00 86.19 80 MET A O 1
ATOM 616 N N . LEU A 1 81 ? -12.465 1.778 4.302 1.00 83.00 81 LEU A N 1
ATOM 617 C CA . LEU A 1 81 ? -13.638 2.482 4.821 1.00 83.00 81 LEU A CA 1
ATOM 618 C C . LEU A 1 81 ? -14.326 1.696 5.944 1.00 83.00 81 LEU A C 1
ATOM 620 O O . LEU A 1 81 ? -14.635 2.292 6.972 1.00 83.00 81 LEU A O 1
ATOM 624 N N . THR A 1 82 ? -14.467 0.371 5.820 1.00 82.94 82 THR A N 1
ATOM 625 C CA . THR A 1 82 ? -15.043 -0.444 6.904 1.00 82.94 82 THR A CA 1
ATOM 626 C C . THR A 1 82 ? -14.189 -0.395 8.171 1.00 82.94 82 THR A C 1
ATOM 628 O O . THR A 1 82 ? -14.730 -0.257 9.264 1.00 82.94 82 THR A O 1
ATOM 631 N N . GLN A 1 83 ? -12.857 -0.413 8.038 1.00 76.88 83 GLN A N 1
ATOM 632 C CA . GLN A 1 83 ? -11.943 -0.290 9.183 1.00 76.88 83 GLN A CA 1
ATOM 633 C C . GLN A 1 83 ? -11.960 1.102 9.837 1.00 76.88 83 GLN A C 1
ATOM 635 O O . GLN A 1 83 ? -11.547 1.241 10.988 1.00 76.88 83 GLN A O 1
ATOM 640 N N . MET A 1 84 ? -12.384 2.140 9.110 1.00 74.94 84 MET A N 1
ATOM 641 C CA . MET A 1 84 ? -12.531 3.5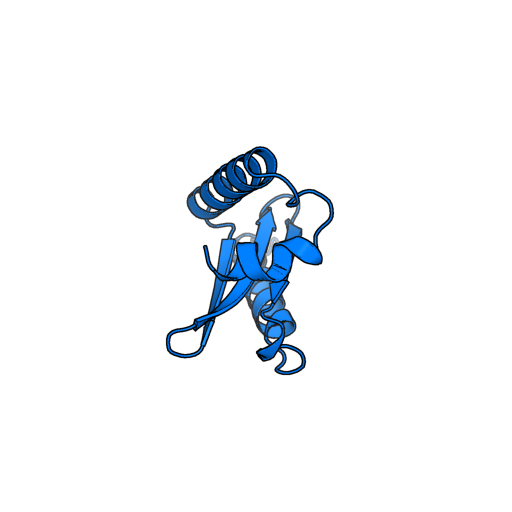02 9.634 1.00 74.94 84 MET A CA 1
ATOM 642 C C . MET A 1 84 ? -13.886 3.728 10.318 1.00 74.94 84 MET A C 1
ATOM 644 O O . MET A 1 84 ? -13.997 4.588 11.190 1.00 74.94 84 MET A O 1
ATOM 648 N N . GLU A 1 85 ? -14.917 2.972 9.940 1.00 64.75 85 GLU A N 1
ATOM 649 C CA . GLU A 1 85 ? -16.240 3.029 10.571 1.00 64.75 85 GLU A CA 1
ATOM 650 C C . GLU A 1 85 ? -16.306 2.252 11.896 1.00 64.75 85 GLU A C 1
ATOM 652 O O . GLU A 1 85 ? -17.091 2.627 12.763 1.00 64.75 85 GLU A O 1
ATOM 657 N N . GLU A 1 86 ? -15.429 1.264 12.122 1.00 59.38 86 GLU A N 1
ATOM 658 C CA . GLU A 1 86 ? -15.341 0.489 13.380 1.00 59.38 86 GLU A CA 1
ATOM 659 C C . GLU A 1 86 ? -15.017 1.326 14.643 1.00 59.38 86 GLU A C 1
ATOM 661 O O . GLU A 1 86 ? -15.057 0.797 15.751 1.00 59.38 86 GLU A O 1
ATOM 666 N N . GLY A 1 87 ? -14.720 2.625 14.506 1.00 51.62 87 GLY A N 1
ATOM 667 C CA . GLY A 1 87 ? -14.495 3.559 15.621 1.00 51.62 87 GLY A CA 1
ATOM 668 C C . GLY A 1 87 ? -15.508 4.704 15.730 1.00 51.62 87 GLY A C 1
ATOM 669 O O . GLY A 1 87 ? -15.396 5.525 16.641 1.00 51.62 87 GLY A O 1
ATOM 670 N N . LYS A 1 88 ? -16.491 4.798 14.823 1.00 51.31 88 LYS A N 1
ATOM 671 C CA . LYS A 1 88 ? -17.552 5.807 14.919 1.00 51.31 88 LYS A CA 1
ATOM 672 C C . LYS A 1 88 ? -18.692 5.253 15.759 1.00 51.31 88 LYS A C 1
ATOM 674 O O . LYS A 1 88 ? -19.654 4.698 15.237 1.00 51.31 88 LYS A O 1
ATOM 679 N N . ASP A 1 89 ? -18.565 5.430 17.070 1.00 45.81 89 ASP A N 1
ATOM 680 C CA . ASP A 1 89 ? -19.697 5.328 17.983 1.00 45.81 89 ASP A CA 1
ATOM 681 C C . ASP A 1 89 ? -20.786 6.278 17.459 1.00 45.81 89 ASP A C 1
ATOM 683 O O . ASP A 1 89 ? -20.586 7.495 17.372 1.00 45.81 89 ASP A O 1
ATOM 687 N N . PHE A 1 90 ? -21.900 5.715 16.988 1.00 44.34 90 PHE A N 1
ATOM 688 C CA . PHE A 1 90 ? -23.081 6.489 16.629 1.00 44.34 90 PHE A CA 1
ATOM 689 C C . PHE A 1 90 ? -23.591 7.159 17.909 1.00 44.34 90 PHE A C 1
ATOM 691 O O . PHE A 1 90 ? -24.376 6.574 18.652 1.00 44.34 90 PHE A O 1
ATOM 698 N N . GLN A 1 91 ? -23.156 8.391 18.168 1.00 48.38 91 GLN A N 1
ATOM 699 C CA . GLN A 1 91 ? -23.822 9.245 19.144 1.00 48.38 91 GLN A CA 1
ATOM 700 C C . GLN A 1 91 ? -25.094 9.791 18.493 1.00 48.38 91 GLN A C 1
ATOM 702 O O . GLN A 1 91 ? -25.050 10.691 17.652 1.00 48.38 91 GLN A O 1
ATOM 707 N N . VAL A 1 92 ? -26.203 9.142 18.845 1.00 41.34 92 VAL A N 1
ATOM 708 C CA . VAL A 1 92 ? -27.590 9.581 18.634 1.00 41.34 92 VAL A CA 1
ATOM 709 C C . VAL A 1 92 ? -27.973 10.702 19.590 1.00 41.34 92 VAL A C 1
ATOM 711 O O . VAL A 1 92 ? -27.511 10.676 20.752 1.00 41.34 92 VAL A O 1
#

Organism: NCBI:txid1297617

pLDDT: mean 74.19, std 10.72, range [41.34, 88.75]

Foldseek 3Di:
DVQCVQCLVVDDQSVDPVSVVVVVVVQVVQVVVVQKDWDDDDPDTQWIWGFDLVVTGTPDIGGDPVCPPVCPRVVRVVVSVVVSVVPDDPPD

InterPro domains:
  IPR000182 GNAT domain [PF13673] (29-86)
  IPR016181 Acyl-CoA N-acyltransferase [SSF55729] (4-86)